Protein AF-A0A2R4WEL2-F1 (afdb_monomer_lite)

Foldseek 3Di:
DDDDDDDDPDDPVDDPDPPPFFDPVLFVLLCVLLFCLQQPQFPVVVVDPQQGDKDKGWPGWGWGDDDQKIKIWTKIKIKIWGDPPDPDTDIDIKIKIWMWIAGPVQRDGPDIDIDIDDDCVVSVCQLCPPPHVSVVSSSVSSNVVVVD

pLDDT: mean 81.65, std 15.97, range [36.28, 95.69]

Secondary structure (DSSP, 8-state):
-------------SS--SSSSS-HHHHHHHHHHHHHHHHT--SGGG--TT--EE--EEEEEEEEE-SSEEEEEEEEEEEEE--TT-SS--EEEEEEEEEEEEETTT--EEEEEEEESSTTHHHHHHHHSTT-HHHHHHHHHHHHHTT-

Radius of gyration: 21.28 Å; chains: 1; bounding box: 39×60×73 Å

Organism: NCBI:txid2051553

Structure (mmCIF, N/CA/C/O backbone):
data_AF-A0A2R4WEL2-F1
#
_entry.id   AF-A0A2R4WEL2-F1
#
loop_
_atom_site.group_PDB
_atom_site.id
_atom_site.type_symbol
_atom_site.label_atom_id
_atom_site.label_alt_id
_atom_site.label_comp_id
_atom_site.label_asym_id
_atom_site.label_entity_id
_atom_site.label_seq_id
_atom_site.pdbx_PDB_ins_code
_atom_site.Cartn_x
_atom_site.Cartn_y
_atom_site.Cartn_z
_atom_site.occupancy
_atom_site.B_iso_or_equiv
_atom_site.auth_seq_id
_atom_site.auth_comp_id
_atom_site.auth_asym_id
_atom_site.auth_atom_id
_atom_site.pdbx_PDB_model_num
ATOM 1 N N . MET A 1 1 ? 14.633 48.749 49.845 1.00 45.44 1 MET A N 1
ATOM 2 C CA . MET A 1 1 ? 14.054 48.488 48.508 1.00 45.44 1 MET A CA 1
ATOM 3 C C . MET A 1 1 ? 15.189 48.089 47.581 1.00 45.44 1 MET A C 1
ATOM 5 O O . MET A 1 1 ? 16.101 48.891 47.434 1.00 45.44 1 MET A O 1
ATOM 9 N N . ALA A 1 2 ? 15.190 46.868 47.039 1.00 38.00 2 ALA A N 1
ATOM 10 C CA . ALA A 1 2 ? 16.231 46.380 46.128 1.00 38.00 2 ALA A CA 1
ATOM 11 C C . ALA A 1 2 ? 15.754 45.152 45.319 1.00 38.00 2 ALA A C 1
ATOM 13 O O . ALA A 1 2 ? 14.892 44.419 45.795 1.00 38.00 2 ALA A O 1
ATOM 14 N N . ALA A 1 3 ? 16.414 44.929 44.175 1.00 36.28 3 ALA A N 1
ATOM 15 C CA . ALA A 1 3 ? 16.477 43.708 43.351 1.00 36.28 3 ALA A CA 1
ATOM 16 C C . ALA A 1 3 ? 15.306 43.336 42.402 1.00 36.28 3 ALA A C 1
ATOM 18 O O . ALA A 1 3 ? 14.256 42.840 42.796 1.00 36.28 3 ALA A O 1
ATOM 19 N N . ILE A 1 4 ? 15.623 43.494 41.110 1.00 49.19 4 ILE A N 1
ATOM 20 C CA . ILE A 1 4 ? 14.994 43.064 39.842 1.00 49.19 4 ILE A CA 1
ATOM 21 C C . ILE A 1 4 ? 16.221 42.822 38.916 1.00 49.19 4 ILE A C 1
ATOM 23 O O . ILE A 1 4 ? 17.131 43.654 39.019 1.00 49.19 4 ILE A O 1
ATOM 27 N N . PRO A 1 5 ? 16.357 41.763 38.072 1.00 55.78 5 PRO A N 1
ATOM 28 C CA . PRO A 1 5 ? 15.340 41.091 37.235 1.00 55.78 5 PRO A CA 1
ATOM 29 C C . PRO A 1 5 ? 15.414 39.528 37.236 1.00 55.78 5 PRO A C 1
ATOM 31 O O . PRO A 1 5 ? 16.003 38.940 38.134 1.00 55.78 5 PRO A O 1
ATOM 34 N N . LEU A 1 6 ? 14.891 38.905 36.157 1.00 42.28 6 LEU A N 1
ATOM 35 C CA . LEU A 1 6 ? 15.097 37.532 35.622 1.00 42.28 6 LEU A CA 1
ATOM 36 C C . LEU A 1 6 ? 14.225 36.399 36.199 1.00 42.28 6 LEU A C 1
ATOM 38 O O . LEU A 1 6 ? 14.031 36.308 37.399 1.00 42.28 6 LEU A O 1
ATOM 42 N N . ALA A 1 7 ? 13.765 35.396 35.448 1.00 43.41 7 ALA A N 1
ATOM 43 C CA . ALA A 1 7 ? 13.573 35.073 34.020 1.00 43.41 7 ALA A CA 1
ATOM 44 C C . ALA A 1 7 ? 13.296 33.548 33.994 1.00 43.41 7 ALA A C 1
ATOM 46 O O . ALA A 1 7 ? 13.661 32.861 34.946 1.00 43.41 7 ALA A O 1
ATOM 47 N N . GLY A 1 8 ? 12.729 32.987 32.917 1.00 43.22 8 GLY A N 1
ATOM 48 C CA . GLY A 1 8 ? 12.740 31.520 32.741 1.00 43.22 8 GLY A CA 1
ATOM 49 C C . GLY A 1 8 ? 11.428 30.827 32.372 1.00 43.22 8 GLY A C 1
ATOM 50 O O . GLY A 1 8 ? 11.289 29.640 32.651 1.00 43.22 8 GLY A O 1
ATOM 51 N N . ALA A 1 9 ? 10.493 31.497 31.692 1.00 47.28 9 ALA A N 1
ATOM 52 C CA . ALA A 1 9 ? 9.477 30.784 30.912 1.00 47.28 9 ALA A CA 1
ATOM 53 C C . ALA A 1 9 ? 10.142 30.192 29.652 1.00 47.28 9 ALA A C 1
ATOM 55 O O . ALA A 1 9 ? 10.112 30.780 28.571 1.00 47.28 9 ALA A O 1
ATOM 56 N N . LEU A 1 10 ? 10.840 29.068 29.832 1.00 44.34 10 LEU A N 1
ATOM 57 C CA . LEU A 1 10 ? 11.602 28.388 28.788 1.00 44.34 10 LEU A CA 1
ATOM 58 C C . LEU A 1 10 ? 10.684 27.860 27.679 1.00 44.34 10 LEU A C 1
ATOM 60 O O . LEU A 1 10 ? 9.712 27.147 27.923 1.00 44.34 10 LEU A O 1
ATOM 64 N N . LEU A 1 11 ? 11.053 28.186 26.442 1.00 50.19 11 LEU A N 1
ATOM 65 C CA . LEU A 1 11 ? 10.473 27.634 25.226 1.00 50.19 11 LEU A CA 1
ATOM 66 C C . LEU A 1 11 ? 10.663 26.109 25.185 1.00 50.19 11 LEU A C 1
ATOM 68 O O . LEU A 1 11 ? 11.773 25.630 24.972 1.00 50.19 11 LEU A O 1
ATOM 72 N N . LEU A 1 12 ? 9.564 25.360 25.280 1.00 48.12 12 LEU A N 1
ATOM 73 C CA . LEU A 1 12 ? 9.462 23.982 24.775 1.00 48.12 12 LEU A CA 1
ATOM 74 C C . LEU A 1 12 ? 8.403 23.878 23.664 1.00 48.12 12 LEU A C 1
ATOM 76 O O . LEU A 1 12 ? 7.692 22.888 23.515 1.00 48.12 12 LEU A O 1
ATOM 80 N N . GLY A 1 13 ? 8.334 24.923 22.835 1.00 48.12 13 GLY A N 1
ATOM 81 C CA . GLY A 1 13 ? 7.701 24.878 21.520 1.00 48.12 13 GLY A CA 1
ATOM 82 C C . GLY A 1 13 ? 8.627 24.220 20.496 1.00 48.12 13 GLY A C 1
ATOM 83 O O . GLY A 1 13 ? 9.136 24.899 19.609 1.00 48.12 13 GLY A O 1
ATOM 84 N N . SER A 1 14 ? 8.880 22.915 20.630 1.00 42.66 14 SER A N 1
ATOM 85 C CA . SER A 1 14 ? 9.805 22.183 19.751 1.00 42.66 14 SER A CA 1
ATOM 86 C C . SER A 1 14 ? 9.391 20.724 19.505 1.00 42.66 14 SER A C 1
ATOM 88 O O . SER A 1 14 ? 9.923 19.780 20.075 1.00 42.66 14 SER A O 1
ATOM 90 N N . GLY A 1 15 ? 8.485 20.533 18.541 1.00 42.09 15 GLY A N 1
ATOM 91 C CA . GLY A 1 15 ? 8.605 19.417 17.590 1.00 42.09 15 GLY A CA 1
ATOM 92 C C . GLY A 1 15 ? 8.105 18.018 17.975 1.00 42.09 15 GLY A C 1
ATOM 93 O O . GLY A 1 15 ? 8.328 17.104 17.185 1.00 42.09 15 GLY A O 1
ATOM 94 N N . VAL A 1 16 ? 7.408 17.808 19.099 1.00 48.22 16 VAL A N 1
ATOM 95 C CA . VAL A 1 16 ? 6.960 16.454 19.517 1.00 48.22 16 VAL A CA 1
ATOM 96 C C . VAL A 1 16 ? 5.433 16.334 19.645 1.00 48.22 16 VAL A C 1
ATOM 98 O O . VAL A 1 16 ? 4.895 16.152 20.730 1.00 48.22 16 VAL A O 1
ATOM 101 N N . ALA A 1 17 ? 4.713 16.426 18.519 1.00 43.75 17 ALA A N 1
ATOM 102 C CA . ALA A 1 17 ? 3.240 16.370 18.499 1.00 43.75 17 ALA A CA 1
ATOM 103 C C . ALA A 1 17 ? 2.636 15.548 17.336 1.00 43.75 17 ALA A C 1
ATOM 105 O O . ALA A 1 17 ? 1.597 15.915 16.796 1.00 43.75 17 ALA A O 1
ATOM 106 N N . ARG A 1 18 ? 3.273 14.437 16.920 1.00 48.53 18 ARG A N 1
ATOM 107 C CA . ARG A 1 18 ? 2.673 13.472 15.957 1.00 48.53 18 ARG A CA 1
ATOM 108 C C . ARG A 1 18 ? 2.780 11.989 16.345 1.00 48.53 18 ARG A C 1
ATOM 110 O O . ARG A 1 18 ? 2.294 11.142 15.608 1.00 48.53 18 ARG A O 1
ATOM 117 N N . ALA A 1 19 ? 3.373 11.661 17.496 1.00 46.34 19 ALA A N 1
ATOM 118 C CA . ALA A 1 19 ? 3.498 10.274 17.965 1.00 46.34 19 ALA A CA 1
ATOM 119 C C . ALA A 1 19 ? 2.280 9.772 18.770 1.00 46.34 19 ALA A C 1
ATOM 121 O O . ALA A 1 19 ? 2.075 8.569 18.872 1.00 46.34 19 ALA A O 1
ATOM 122 N N . ALA A 1 20 ? 1.466 10.679 19.323 1.00 51.16 20 ALA A N 1
ATOM 123 C CA . ALA A 1 20 ? 0.367 10.343 20.236 1.00 51.16 20 ALA A CA 1
ATOM 124 C C . ALA A 1 20 ? -0.950 9.925 19.547 1.00 51.16 20 ALA A C 1
ATOM 126 O O . ALA A 1 20 ? -1.900 9.569 20.235 1.00 51.16 20 ALA A O 1
ATOM 127 N N . GLU A 1 21 ? -1.036 9.989 18.213 1.00 74.44 21 GLU A N 1
ATOM 128 C CA . GLU A 1 21 ? -2.302 9.776 17.490 1.00 74.44 21 GLU A CA 1
ATOM 129 C C . GLU A 1 21 ? -2.413 8.435 16.748 1.00 74.44 21 GLU A C 1
ATOM 131 O O . GLU A 1 21 ? -3.519 8.063 16.369 1.00 74.44 21 GLU A O 1
ATOM 136 N N . CYS A 1 22 ? -1.301 7.739 16.487 1.00 88.62 22 CYS A N 1
ATOM 137 C CA . CYS A 1 22 ? -1.288 6.505 15.692 1.00 88.62 22 CYS A CA 1
ATOM 138 C C . CYS A 1 22 ? -1.066 5.282 16.592 1.00 88.62 22 CYS A C 1
ATOM 140 O O . CYS A 1 22 ? -0.049 5.217 17.289 1.00 88.62 22 CYS A O 1
ATOM 142 N N . ASP A 1 23 ? -1.942 4.278 16.514 1.00 91.00 23 ASP A N 1
ATOM 143 C CA . ASP A 1 23 ? -1.712 2.977 17.153 1.00 91.00 23 ASP A CA 1
ATOM 144 C C . ASP A 1 23 ? -0.554 2.267 16.441 1.00 91.00 23 ASP A C 1
ATOM 146 O O . ASP A 1 23 ? -0.699 1.796 15.311 1.00 91.00 23 ASP A O 1
ATOM 150 N N . GLN A 1 24 ? 0.614 2.203 17.081 1.00 91.00 24 GLN A N 1
ATOM 151 C CA . GLN A 1 24 ? 1.823 1.643 16.470 1.00 91.00 24 GLN A CA 1
ATOM 152 C C . GLN A 1 24 ? 1.727 0.130 16.230 1.00 91.00 24 GLN A C 1
ATOM 154 O O . GLN A 1 24 ? 2.300 -0.371 15.261 1.00 91.00 24 GLN A O 1
ATOM 159 N N . PHE A 1 25 ? 0.991 -0.606 17.069 1.00 89.94 25 PHE A N 1
ATOM 160 C CA . PHE A 1 25 ? 0.848 -2.054 16.928 1.00 89.94 25 PHE A CA 1
ATOM 161 C C . PHE A 1 25 ? -0.019 -2.394 15.714 1.00 89.94 25 PHE A C 1
ATOM 163 O O . PHE A 1 25 ? 0.392 -3.180 14.855 1.00 89.94 25 PHE A O 1
ATOM 170 N N . ILE A 1 26 ? -1.187 -1.759 15.600 1.00 91.38 26 ILE A N 1
ATOM 171 C CA . ILE A 1 26 ? -2.086 -1.933 14.456 1.00 91.38 26 ILE A CA 1
ATOM 172 C C . ILE A 1 26 ? -1.437 -1.383 13.180 1.00 91.38 26 ILE A C 1
ATOM 174 O O . ILE A 1 26 ? -1.448 -2.063 12.152 1.00 91.38 26 ILE A O 1
ATOM 178 N N . SER A 1 27 ? -0.799 -0.209 13.243 1.00 93.75 27 SER A N 1
ATOM 179 C CA . SER A 1 27 ? -0.098 0.385 12.093 1.00 93.75 27 SER A CA 1
ATOM 180 C C . SER A 1 27 ? 0.996 -0.536 11.550 1.00 93.75 27 SER A C 1
ATOM 182 O O . SER A 1 27 ? 1.055 -0.754 10.341 1.00 93.75 27 SER A O 1
ATOM 184 N N . GLY A 1 28 ? 1.815 -1.134 12.425 1.00 93.06 28 GLY A N 1
ATOM 185 C CA . GLY A 1 28 ? 2.839 -2.106 12.033 1.00 93.06 28 GLY A CA 1
ATOM 186 C C . GLY A 1 28 ? 2.246 -3.360 11.384 1.00 93.06 28 GLY A C 1
ATOM 187 O O . GLY A 1 28 ? 2.688 -3.773 10.312 1.00 93.06 28 GLY A O 1
ATOM 188 N N . ARG A 1 29 ? 1.176 -3.919 11.969 1.00 92.50 29 ARG A N 1
ATOM 189 C CA . ARG A 1 29 ? 0.469 -5.085 11.407 1.00 92.50 29 ARG A CA 1
ATOM 190 C C . ARG A 1 29 ? -0.111 -4.816 10.022 1.00 92.50 29 ARG A C 1
ATOM 192 O O . ARG A 1 29 ? -0.017 -5.686 9.159 1.00 92.50 29 ARG A O 1
ATOM 199 N N . ILE A 1 30 ? -0.692 -3.638 9.802 1.00 94.12 30 ILE A N 1
ATOM 200 C CA . ILE A 1 30 ? -1.201 -3.233 8.487 1.00 94.12 30 ILE A CA 1
ATOM 201 C C . ILE A 1 30 ? -0.035 -3.042 7.512 1.00 94.12 30 ILE A C 1
ATOM 203 O O . ILE A 1 30 ? -0.074 -3.599 6.415 1.00 94.12 30 ILE A O 1
ATOM 207 N N . ALA A 1 31 ? 1.022 -2.330 7.921 1.00 95.38 31 ALA A N 1
ATOM 208 C CA . ALA A 1 31 ? 2.211 -2.096 7.104 1.00 95.38 31 ALA A CA 1
ATOM 209 C C . ALA A 1 31 ? 2.817 -3.402 6.572 1.00 95.38 31 ALA A C 1
ATOM 211 O O . ALA A 1 31 ? 3.079 -3.510 5.376 1.00 95.38 31 ALA A O 1
ATOM 212 N N . ASP A 1 32 ? 2.963 -4.421 7.420 1.00 94.31 32 ASP A N 1
ATOM 213 C CA . ASP A 1 32 ? 3.521 -5.718 7.024 1.00 94.31 32 ASP A CA 1
ATOM 214 C C . ASP A 1 32 ? 2.654 -6.490 6.018 1.00 94.31 32 ASP A C 1
ATOM 216 O O . ASP A 1 32 ? 3.182 -7.300 5.258 1.00 94.31 32 ASP A O 1
ATOM 220 N N . GLN A 1 33 ? 1.338 -6.255 5.978 1.00 92.94 33 GLN A N 1
ATOM 221 C CA . GLN A 1 33 ? 0.452 -6.865 4.979 1.00 92.94 33 GLN A CA 1
ATOM 222 C C . GLN A 1 33 ? 0.442 -6.095 3.653 1.00 92.94 33 GLN A C 1
ATOM 224 O O . GLN A 1 33 ? 0.398 -6.721 2.595 1.00 92.94 33 GLN A O 1
ATOM 229 N N . ILE A 1 34 ? 0.501 -4.759 3.685 1.00 93.38 34 ILE A N 1
ATOM 230 C CA . ILE A 1 34 ? 0.382 -3.932 2.470 1.00 93.38 34 ILE A CA 1
ATOM 231 C C . ILE A 1 34 ? 1.721 -3.618 1.787 1.00 93.38 34 ILE A C 1
ATOM 233 O O . ILE A 1 34 ? 1.719 -3.262 0.608 1.00 93.38 34 ILE A O 1
ATOM 237 N N . ARG A 1 35 ? 2.859 -3.774 2.483 1.00 94.50 35 ARG A N 1
ATOM 238 C CA . ARG A 1 35 ? 4.205 -3.497 1.945 1.00 94.50 35 ARG A CA 1
ATOM 239 C C . ARG A 1 35 ? 4.481 -4.276 0.658 1.00 94.50 35 ARG A C 1
ATOM 241 O O . ARG A 1 35 ? 4.754 -3.663 -0.366 1.00 94.50 35 ARG A O 1
ATOM 248 N N . GLY A 1 36 ? 4.324 -5.602 0.688 1.00 92.88 36 GLY A N 1
ATOM 249 C CA . GLY A 1 36 ? 4.537 -6.464 -0.482 1.00 92.88 36 GLY A CA 1
ATOM 250 C C . GLY A 1 36 ? 3.689 -6.064 -1.703 1.00 92.88 36 GLY A C 1
ATOM 251 O O . GLY A 1 36 ? 4.253 -5.844 -2.769 1.00 92.88 36 GLY A O 1
ATOM 252 N N . PRO A 1 37 ? 2.357 -5.905 -1.574 1.00 92.38 37 PRO A N 1
ATOM 253 C CA . PRO A 1 37 ? 1.491 -5.398 -2.644 1.00 92.38 37 PRO A CA 1
ATOM 254 C C . PRO A 1 37 ? 1.895 -4.036 -3.237 1.00 92.38 37 PRO A C 1
ATOM 256 O O . PRO A 1 37 ? 1.757 -3.845 -4.446 1.00 92.38 37 PRO A O 1
ATOM 259 N N . ILE A 1 38 ? 2.401 -3.104 -2.421 1.00 91.25 38 ILE A N 1
ATOM 260 C CA . ILE A 1 38 ? 2.914 -1.803 -2.890 1.00 91.25 38 ILE A CA 1
ATOM 261 C C . ILE A 1 38 ? 4.226 -1.994 -3.663 1.00 91.25 38 ILE A C 1
ATOM 263 O O . ILE A 1 38 ? 4.346 -1.539 -4.800 1.00 91.25 38 ILE A O 1
ATOM 267 N N . GLU A 1 39 ? 5.189 -2.703 -3.075 1.00 92.12 39 GLU A N 1
ATOM 268 C CA . GLU A 1 39 ? 6.528 -2.923 -3.640 1.00 92.12 39 GLU A CA 1
ATOM 269 C C . GLU A 1 39 ? 6.503 -3.787 -4.915 1.00 92.12 39 GLU A C 1
ATOM 271 O O . GLU A 1 39 ? 7.332 -3.597 -5.802 1.00 92.12 39 GLU A O 1
ATOM 276 N N . ALA A 1 40 ? 5.515 -4.678 -5.049 1.00 89.56 40 ALA A N 1
ATOM 277 C CA . ALA A 1 40 ? 5.284 -5.533 -6.217 1.00 89.56 40 ALA A CA 1
ATOM 278 C C . ALA A 1 40 ? 4.348 -4.921 -7.284 1.00 89.56 40 ALA A C 1
A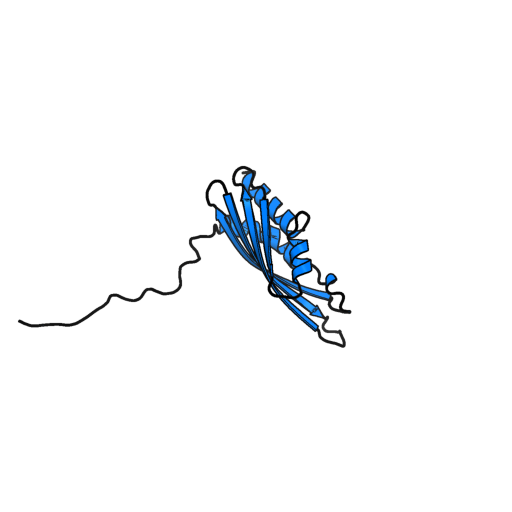TOM 280 O O . ALA A 1 40 ? 3.899 -5.630 -8.192 1.00 89.56 40 ALA A O 1
ATOM 281 N N . THR A 1 41 ? 4.007 -3.633 -7.181 1.00 85.81 41 THR A N 1
ATOM 282 C CA . THR A 1 41 ? 3.337 -2.912 -8.276 1.00 85.81 41 THR A CA 1
ATOM 283 C C . THR A 1 41 ? 4.335 -2.688 -9.421 1.00 85.81 41 THR A C 1
ATOM 285 O O . THR A 1 41 ? 5.509 -2.426 -9.179 1.00 85.81 41 THR A O 1
ATOM 288 N N . ASP A 1 42 ? 3.897 -2.847 -10.673 1.00 83.25 42 ASP A N 1
ATOM 289 C CA . ASP A 1 42 ? 4.775 -2.747 -11.844 1.00 83.25 42 ASP A CA 1
ATOM 290 C C . ASP A 1 42 ? 4.683 -1.388 -12.565 1.00 83.25 42 ASP A C 1
ATOM 292 O O . ASP A 1 42 ? 3.720 -0.631 -12.428 1.00 83.25 42 ASP A O 1
ATOM 296 N N . CYS A 1 43 ? 5.705 -1.090 -13.371 1.00 84.19 43 CYS A N 1
ATOM 297 C CA . CYS A 1 43 ? 5.816 0.147 -14.151 1.00 84.19 43 CYS A CA 1
ATOM 298 C C . CYS A 1 43 ? 5.260 0.047 -15.585 1.00 84.19 43 CYS A C 1
ATOM 300 O O . CYS A 1 43 ? 5.353 1.019 -16.339 1.00 84.19 43 CYS A O 1
ATOM 302 N N . SER A 1 44 ? 4.681 -1.094 -15.985 1.00 73.69 44 SER A N 1
ATOM 303 C CA . SER A 1 44 ? 4.348 -1.387 -17.393 1.00 73.69 44 SER A CA 1
ATOM 304 C C . SER A 1 44 ? 3.331 -0.409 -17.996 1.00 73.69 44 SER A C 1
ATOM 306 O O . SER A 1 44 ? 3.395 -0.073 -19.180 1.00 73.69 44 SER A O 1
ATOM 308 N N . TYR A 1 45 ? 2.433 0.114 -17.159 1.00 71.00 45 TYR A N 1
ATOM 309 C CA . TYR A 1 45 ? 1.382 1.064 -17.525 1.00 71.00 45 TYR A CA 1
ATOM 310 C C . TYR A 1 45 ? 1.890 2.401 -18.085 1.00 71.00 45 TYR A C 1
ATOM 312 O O . TYR A 1 45 ? 1.110 3.113 -18.719 1.00 71.00 45 TYR A O 1
ATOM 320 N N . LEU A 1 46 ? 3.156 2.770 -17.848 1.00 72.88 46 LEU A N 1
ATOM 321 C CA . LEU A 1 46 ? 3.709 4.035 -18.343 1.00 72.88 46 LEU A CA 1
ATOM 322 C C . LEU A 1 46 ? 3.826 4.060 -19.872 1.00 72.88 46 LEU A C 1
ATOM 324 O O . LEU A 1 46 ? 4.015 5.135 -20.436 1.00 72.88 46 LEU A O 1
ATOM 328 N N . GLY A 1 47 ? 3.733 2.906 -20.548 1.00 64.25 47 GLY A N 1
ATOM 329 C CA . GLY A 1 47 ? 3.693 2.800 -22.014 1.00 64.25 47 GLY A CA 1
ATOM 330 C C . GLY A 1 47 ? 4.970 3.255 -22.733 1.00 64.25 47 GLY A C 1
ATOM 331 O O . GLY A 1 47 ? 5.036 3.223 -23.959 1.00 64.25 47 GLY A O 1
ATOM 332 N N . ARG A 1 48 ? 5.995 3.677 -21.984 1.00 67.88 48 ARG A N 1
ATOM 333 C CA . ARG A 1 48 ? 7.294 4.116 -22.495 1.00 67.88 48 ARG A CA 1
ATOM 334 C C . ARG A 1 48 ? 8.231 2.914 -22.565 1.00 67.88 48 ARG A C 1
ATOM 336 O O . ARG A 1 48 ? 8.454 2.233 -21.563 1.00 67.88 48 ARG A O 1
ATOM 343 N N . ALA A 1 49 ? 8.783 2.665 -23.750 1.00 66.12 49 ALA A N 1
ATOM 344 C CA . ALA A 1 49 ? 9.682 1.544 -23.991 1.00 66.12 49 ALA A CA 1
ATOM 345 C C . ALA A 1 49 ? 10.858 1.544 -22.997 1.00 66.12 49 ALA A C 1
ATOM 347 O O . ALA A 1 49 ? 11.555 2.545 -22.836 1.00 66.12 49 ALA A O 1
ATOM 348 N N . GLY A 1 50 ? 11.071 0.407 -22.332 1.00 71.88 50 GLY A N 1
ATOM 349 C CA . GLY A 1 50 ? 12.185 0.203 -21.409 1.00 71.88 50 GLY A CA 1
ATOM 350 C C . GLY A 1 50 ? 12.015 0.771 -19.997 1.00 71.88 50 GLY A C 1
ATOM 351 O O . GLY A 1 50 ? 12.985 0.700 -19.252 1.00 71.88 50 GLY A O 1
ATOM 352 N N . VAL A 1 51 ? 10.848 1.305 -19.602 1.00 81.62 51 VAL A N 1
ATOM 353 C CA . VAL A 1 51 ? 10.569 1.709 -18.205 1.00 81.62 51 VAL A CA 1
ATOM 354 C C . VAL A 1 51 ? 10.103 0.494 -17.394 1.00 81.62 51 VAL A C 1
ATOM 356 O O . VAL A 1 51 ? 8.914 0.282 -17.170 1.00 81.62 51 VAL A O 1
ATOM 359 N N . ASP A 1 52 ? 11.064 -0.342 -17.005 1.00 81.25 52 ASP A N 1
ATOM 360 C CA . ASP A 1 52 ? 10.851 -1.677 -16.431 1.00 81.25 52 ASP A CA 1
ATOM 361 C C . ASP A 1 52 ? 11.274 -1.811 -14.955 1.00 81.25 52 ASP A C 1
ATOM 363 O O . ASP A 1 52 ? 11.033 -2.852 -14.343 1.00 81.25 52 ASP A O 1
ATOM 367 N N . LYS A 1 53 ? 11.920 -0.795 -14.365 1.00 88.19 53 LYS A N 1
ATOM 368 C CA . LYS A 1 53 ? 12.416 -0.846 -12.981 1.00 88.19 53 LYS A CA 1
ATOM 369 C C . LYS A 1 53 ? 11.487 -0.112 -12.023 1.00 88.19 53 LYS A C 1
ATOM 371 O O . LYS A 1 53 ? 11.513 1.113 -11.935 1.00 88.19 53 LYS A O 1
ATOM 376 N N . ALA A 1 54 ? 10.712 -0.888 -11.269 1.00 90.19 54 ALA A N 1
ATOM 377 C CA . ALA A 1 54 ? 9.996 -0.412 -10.094 1.00 90.19 54 ALA A CA 1
ATOM 378 C C . ALA A 1 54 ? 10.951 -0.258 -8.898 1.00 90.19 54 ALA A C 1
ATOM 380 O O . ALA A 1 54 ? 11.806 -1.106 -8.640 1.00 90.19 54 ALA A O 1
ATOM 381 N N . ASN A 1 55 ? 10.787 0.836 -8.164 1.00 92.19 55 ASN A N 1
ATOM 382 C CA . ASN A 1 55 ? 11.397 1.101 -6.862 1.00 92.19 55 ASN A CA 1
ATOM 383 C C . ASN A 1 55 ? 10.343 1.821 -6.012 1.00 92.19 55 ASN A C 1
ATOM 385 O O . ASN A 1 55 ? 10.431 3.019 -5.733 1.00 92.19 55 ASN A O 1
ATOM 389 N N . HIS A 1 56 ? 9.262 1.101 -5.729 1.00 92.44 56 HIS A N 1
ATOM 390 C CA . HIS A 1 56 ? 8.175 1.562 -4.876 1.00 92.44 56 HIS A CA 1
ATOM 391 C C . HIS A 1 56 ? 8.500 1.229 -3.420 1.00 92.44 56 HIS A C 1
ATOM 393 O O . HIS A 1 56 ? 9.195 0.249 -3.159 1.00 92.44 56 HIS A O 1
ATOM 399 N N . LYS A 1 57 ? 8.041 2.054 -2.478 1.00 94.94 57 LYS A N 1
ATOM 400 C CA . LYS A 1 57 ? 8.310 1.907 -1.046 1.00 94.94 57 LYS A CA 1
ATOM 401 C C . LYS A 1 57 ? 7.113 2.362 -0.231 1.00 94.94 57 LYS A C 1
ATOM 403 O O . LYS A 1 57 ? 6.589 3.454 -0.445 1.00 94.94 57 LYS A O 1
ATOM 408 N N . LEU A 1 58 ? 6.731 1.556 0.751 1.00 94.94 58 LEU A N 1
ATOM 409 C CA . LEU A 1 58 ? 5.852 2.003 1.825 1.00 94.94 58 LEU A CA 1
ATOM 410 C C . LEU A 1 58 ? 6.663 2.897 2.780 1.00 94.94 58 LEU A C 1
ATOM 412 O O . LEU A 1 58 ? 7.642 2.439 3.364 1.00 94.94 58 LEU A O 1
ATOM 416 N N . GLU A 1 59 ? 6.269 4.162 2.929 1.00 94.81 59 GLU A N 1
ATOM 417 C CA . GLU A 1 59 ? 6.966 5.142 3.776 1.00 94.81 59 GLU A CA 1
ATOM 418 C C . GLU A 1 59 ? 6.423 5.130 5.209 1.00 94.81 59 GLU A C 1
ATOM 420 O O . GLU A 1 59 ? 7.197 5.123 6.165 1.00 94.81 59 GLU A O 1
ATOM 425 N N . SER A 1 60 ? 5.097 5.107 5.375 1.00 95.00 60 SER A N 1
ATOM 426 C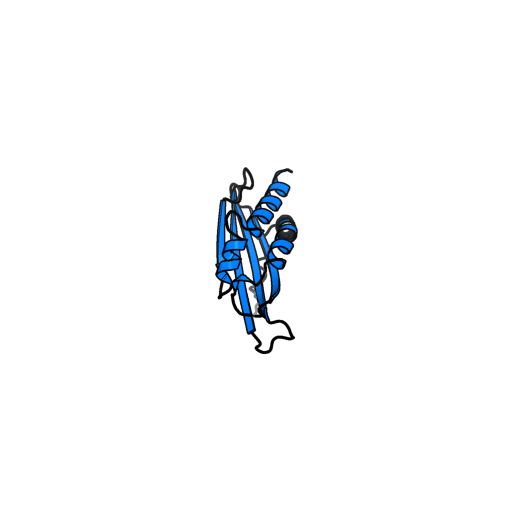 CA . SER A 1 60 ? 4.462 4.989 6.690 1.00 95.00 60 SER A CA 1
ATOM 427 C C . SER A 1 60 ? 3.025 4.477 6.613 1.00 95.00 60 SER A C 1
ATOM 429 O O . SER A 1 60 ? 2.346 4.601 5.593 1.00 95.00 60 SER A O 1
ATOM 431 N N . VAL A 1 61 ? 2.556 3.929 7.734 1.00 95.69 61 VAL A N 1
ATOM 432 C CA . VAL A 1 61 ? 1.142 3.654 8.004 1.00 95.69 61 VAL A CA 1
ATOM 433 C C . VAL A 1 61 ? 0.800 4.263 9.359 1.00 95.69 61 VAL A C 1
ATOM 435 O O . VAL A 1 61 ? 1.591 4.155 10.294 1.00 95.69 61 VAL A O 1
ATOM 438 N N . CYS A 1 62 ? -0.363 4.896 9.466 1.00 94.88 62 CYS A N 1
ATOM 439 C CA . CYS A 1 62 ? -0.924 5.400 10.714 1.00 94.88 62 CYS A CA 1
ATOM 440 C C . CYS A 1 62 ? -2.392 4.978 10.806 1.00 94.88 62 CYS A C 1
ATOM 442 O O . CYS A 1 62 ? -3.244 5.516 10.101 1.00 94.88 62 CYS A O 1
ATOM 444 N N . TYR A 1 63 ? -2.679 4.018 11.680 1.00 92.88 63 TYR A N 1
ATOM 445 C CA . TYR A 1 63 ? -4.031 3.674 12.106 1.00 92.88 63 TYR A CA 1
ATOM 446 C C . TYR A 1 63 ? -4.459 4.569 13.270 1.00 92.88 63 TYR A C 1
ATOM 448 O O . TYR A 1 63 ? -3.731 4.690 14.259 1.00 92.88 63 TYR A O 1
ATOM 456 N N . LYS A 1 64 ? -5.664 5.131 13.185 1.00 92.31 64 LYS A N 1
ATOM 457 C CA . LYS A 1 64 ? -6.331 5.865 14.265 1.00 92.31 64 LYS A CA 1
ATOM 458 C C . LYS A 1 64 ? -7.715 5.270 14.508 1.00 92.31 64 LYS A C 1
ATOM 460 O O . LYS A 1 64 ? -8.496 5.159 13.566 1.00 92.31 64 LYS A O 1
ATOM 465 N N . SER A 1 65 ? -8.047 4.946 15.756 1.00 86.38 65 SER A N 1
ATOM 466 C CA . SER A 1 65 ? -9.426 4.623 16.149 1.00 86.38 65 SER A CA 1
ATOM 467 C C . SER A 1 65 ? -10.131 5.870 16.674 1.00 86.38 65 SER A C 1
ATOM 469 O O . SER A 1 65 ? -9.542 6.635 17.435 1.00 86.38 65 SER A O 1
ATOM 471 N N . SER A 1 66 ? -11.391 6.065 16.285 1.00 78.81 66 SER A N 1
ATOM 472 C CA . SER A 1 66 ? -12.250 7.168 16.747 1.00 78.81 66 SER A CA 1
ATOM 473 C C . SER A 1 66 ? -13.596 6.682 17.304 1.00 78.81 66 SER A C 1
ATOM 475 O O . SER A 1 66 ? -14.556 7.444 17.372 1.00 78.81 66 SER A O 1
ATOM 477 N N . GLY A 1 67 ? -13.676 5.411 17.715 1.00 80.56 67 GLY A N 1
ATOM 478 C CA . GLY A 1 67 ? -14.889 4.785 18.248 1.00 80.56 67 GLY A CA 1
ATOM 479 C C . GLY A 1 67 ? -15.620 3.961 17.180 1.00 80.56 67 GLY A C 1
ATOM 480 O O . GLY A 1 67 ? -15.105 2.912 16.796 1.00 80.56 67 GLY A O 1
ATOM 481 N N . PRO A 1 68 ? -16.802 4.384 16.681 1.00 83.94 68 PRO A N 1
ATOM 482 C CA . PRO A 1 68 ? -17.564 3.624 15.679 1.00 83.94 68 PRO A CA 1
ATOM 483 C C . PRO A 1 68 ? -16.878 3.568 14.303 1.00 83.94 68 PRO A C 1
ATOM 485 O O . PRO A 1 68 ? -17.225 2.733 13.467 1.00 83.94 68 PRO A O 1
ATOM 488 N N . THR A 1 69 ? -15.906 4.446 14.063 1.00 87.88 69 THR A N 1
ATOM 489 C CA . THR A 1 69 ? -15.084 4.507 12.854 1.00 87.88 69 THR A CA 1
ATOM 490 C C . THR A 1 69 ? -13.607 4.574 13.214 1.00 87.88 69 THR A C 1
ATOM 492 O O . THR A 1 69 ? -13.223 5.078 14.273 1.00 87.88 69 THR A O 1
ATOM 495 N N . SER A 1 70 ? -12.773 4.072 12.314 1.00 91.56 70 SER A N 1
ATOM 496 C CA . SER A 1 70 ? -11.314 4.183 12.353 1.00 91.56 70 SER A CA 1
ATOM 497 C C . SER A 1 70 ? -10.810 4.682 11.001 1.00 91.56 70 SER A C 1
ATOM 499 O O . SER A 1 70 ? -11.513 4.572 9.998 1.00 91.56 70 SER A O 1
ATOM 501 N N . SER A 1 71 ? -9.601 5.230 10.958 1.00 93.88 71 SER A N 1
ATOM 502 C CA . SER A 1 71 ? -8.973 5.706 9.726 1.00 93.88 71 SER A CA 1
ATOM 503 C C . SER A 1 71 ? -7.550 5.172 9.614 1.00 93.88 71 SER A C 1
ATOM 505 O O . SER A 1 71 ? -6.844 5.049 10.617 1.00 93.88 71 SER A O 1
ATOM 507 N N . VAL A 1 72 ? -7.129 4.847 8.396 1.00 94.75 72 VAL A N 1
ATOM 508 C CA . VAL A 1 72 ? -5.770 4.405 8.076 1.00 94.75 72 VAL A CA 1
ATOM 509 C C . VAL A 1 72 ? -5.180 5.336 7.030 1.00 94.75 72 VAL A C 1
ATOM 511 O O . VAL A 1 72 ? -5.616 5.349 5.881 1.00 94.75 72 VAL A O 1
ATOM 514 N N . GLU A 1 73 ? -4.164 6.100 7.422 1.00 95.62 73 GLU A N 1
ATOM 515 C CA . GLU A 1 73 ? -3.320 6.850 6.496 1.00 95.62 73 GLU A CA 1
ATOM 516 C C . GLU A 1 73 ? -2.138 5.977 6.060 1.00 95.62 73 GLU A C 1
ATOM 518 O O . GLU A 1 73 ? -1.430 5.416 6.896 1.00 95.62 73 GLU A O 1
ATOM 523 N N . ILE A 1 74 ? -1.914 5.880 4.753 1.00 94.75 74 ILE A N 1
ATOM 524 C CA . ILE A 1 74 ? -0.818 5.153 4.113 1.00 94.75 74 ILE A CA 1
ATOM 525 C C . ILE A 1 74 ? -0.045 6.162 3.270 1.00 94.75 74 ILE A C 1
ATOM 527 O O . ILE A 1 74 ? -0.604 6.751 2.342 1.00 94.75 74 ILE A O 1
ATOM 531 N N . ASN A 1 75 ? 1.238 6.346 3.571 1.00 94.69 75 ASN A N 1
ATOM 532 C CA . ASN A 1 75 ? 2.149 7.126 2.740 1.00 94.69 75 ASN A CA 1
ATOM 533 C C . ASN A 1 75 ? 3.112 6.177 2.028 1.00 94.69 75 ASN A C 1
ATOM 535 O O . ASN A 1 75 ? 3.686 5.283 2.653 1.00 94.69 75 ASN A O 1
ATOM 539 N N . ALA A 1 76 ? 3.295 6.366 0.727 1.00 94.38 76 ALA A N 1
ATOM 540 C CA . ALA A 1 76 ? 4.180 5.552 -0.095 1.00 94.38 76 ALA A CA 1
ATOM 541 C C . ALA A 1 76 ? 4.821 6.395 -1.202 1.00 94.38 76 ALA A C 1
ATOM 543 O O . ALA A 1 76 ? 4.173 7.274 -1.772 1.00 94.38 76 ALA A O 1
ATOM 544 N N . SER A 1 77 ? 6.069 6.097 -1.552 1.00 92.88 77 SER A N 1
ATOM 545 C CA . SER A 1 77 ? 6.699 6.616 -2.765 1.00 92.88 77 SER A CA 1
ATOM 546 C C . SER A 1 77 ? 6.686 5.553 -3.851 1.00 92.88 77 SER A C 1
ATOM 548 O O . SER A 1 77 ? 7.074 4.407 -3.638 1.00 92.88 77 SER A O 1
ATOM 550 N N . PHE A 1 78 ? 6.270 5.941 -5.049 1.00 91.25 78 PHE A N 1
ATOM 551 C CA . PHE A 1 78 ? 6.344 5.108 -6.237 1.00 91.25 78 PHE A CA 1
ATOM 552 C C . PHE A 1 78 ? 7.408 5.711 -7.147 1.00 91.25 78 PHE A C 1
ATOM 554 O O . PHE A 1 78 ? 7.264 6.843 -7.587 1.00 91.25 78 PHE A O 1
ATOM 561 N N . SER A 1 79 ? 8.494 4.987 -7.420 1.00 91.12 79 SER A N 1
ATOM 562 C CA . SER A 1 79 ? 9.456 5.360 -8.463 1.00 91.12 79 SER A CA 1
ATOM 563 C C . SER A 1 79 ? 9.488 4.314 -9.574 1.00 91.12 79 SER A C 1
ATOM 565 O O . SER A 1 79 ? 9.464 3.115 -9.291 1.00 91.12 79 SER A O 1
ATOM 567 N N . CYS A 1 80 ? 9.538 4.780 -10.820 1.00 90.25 80 CYS A N 1
ATOM 568 C CA . CYS A 1 80 ? 9.690 3.978 -12.029 1.00 90.25 80 CYS A CA 1
ATOM 569 C C . CYS A 1 80 ? 10.843 4.530 -12.863 1.00 90.25 80 CYS A C 1
ATOM 571 O O . CYS A 1 80 ? 10.873 5.725 -13.165 1.00 90.25 80 CYS A O 1
ATOM 573 N N . SER A 1 81 ? 11.767 3.675 -13.289 1.00 90.94 81 SER A N 1
ATOM 574 C CA . SER A 1 81 ? 12.885 4.077 -14.141 1.00 90.94 81 SER A CA 1
ATOM 575 C C . SER A 1 81 ? 13.191 3.070 -15.243 1.00 90.94 81 SER A C 1
ATOM 577 O O . SER A 1 81 ? 12.740 1.923 -15.238 1.00 90.94 81 SER A O 1
ATOM 579 N N . THR A 1 82 ? 13.956 3.527 -16.228 1.00 90.44 82 THR A N 1
ATOM 580 C CA . THR A 1 82 ? 14.528 2.666 -17.260 1.00 90.44 82 THR A CA 1
ATOM 581 C C . THR A 1 82 ? 15.692 1.848 -16.728 1.00 90.44 82 THR A C 1
ATOM 583 O O . THR A 1 82 ? 16.512 2.379 -15.973 1.00 90.44 82 THR A O 1
ATOM 586 N N . SER A 1 83 ? 15.845 0.609 -17.198 1.00 84.50 83 SER A N 1
ATOM 587 C CA . SER A 1 83 ? 17.013 -0.215 -16.868 1.00 84.50 83 SER A CA 1
ATOM 588 C C . SER A 1 83 ? 18.376 0.486 -17.100 1.00 84.50 83 SER A C 1
ATOM 590 O O . SER A 1 83 ? 18.527 1.350 -17.979 1.00 84.50 83 SER A O 1
ATOM 592 N N . PRO A 1 84 ? 19.435 0.075 -16.370 1.00 84.38 84 PRO A N 1
ATOM 593 C CA . PRO A 1 84 ? 20.794 0.579 -16.587 1.00 84.38 84 PRO A CA 1
ATOM 594 C C . PRO A 1 84 ? 21.325 0.387 -18.017 1.00 84.38 84 PRO A C 1
ATOM 596 O O . PRO A 1 84 ? 22.160 1.177 -18.447 1.00 84.38 84 PRO A O 1
ATOM 599 N N . ALA A 1 85 ? 20.789 -0.568 -18.784 1.00 84.31 85 ALA A N 1
ATOM 600 C CA . ALA A 1 85 ? 21.164 -0.821 -20.179 1.00 84.31 85 ALA A CA 1
ATOM 601 C C . ALA A 1 85 ? 20.392 0.023 -21.221 1.00 84.31 85 ALA A C 1
ATOM 603 O O . ALA A 1 85 ? 20.776 0.043 -22.386 1.00 84.31 85 ALA A O 1
ATOM 604 N N . ALA A 1 86 ? 19.318 0.728 -20.841 1.00 83.62 86 ALA A N 1
ATOM 605 C CA . ALA A 1 86 ? 18.515 1.510 -21.787 1.00 83.62 86 ALA A CA 1
ATOM 606 C C . ALA A 1 86 ? 19.304 2.673 -22.425 1.00 83.62 86 ALA A C 1
ATOM 608 O O . ALA A 1 86 ? 19.984 3.414 -21.713 1.00 83.62 86 ALA A O 1
ATOM 609 N N . LEU A 1 87 ? 19.160 2.860 -23.744 1.00 84.31 87 LEU A N 1
ATOM 610 C CA . LEU A 1 87 ? 19.825 3.924 -24.517 1.00 84.31 87 LEU A CA 1
ATOM 611 C C . LEU A 1 87 ? 19.379 5.334 -24.101 1.00 84.31 87 LEU A C 1
ATOM 613 O O . LEU A 1 87 ? 20.197 6.241 -24.003 1.00 84.31 87 LEU A O 1
ATOM 617 N N . ILE A 1 88 ? 18.083 5.507 -23.830 1.00 83.88 88 ILE A N 1
ATOM 618 C CA . ILE A 1 88 ? 17.508 6.748 -23.305 1.00 83.88 88 ILE A CA 1
ATOM 619 C C . ILE A 1 88 ? 17.164 6.504 -21.839 1.00 83.88 88 ILE A C 1
ATOM 621 O O . ILE A 1 88 ? 16.450 5.551 -21.521 1.00 83.88 88 ILE A O 1
ATOM 625 N N . LYS A 1 89 ? 17.672 7.354 -20.942 1.00 88.25 89 LYS A N 1
ATOM 626 C CA . LYS A 1 89 ? 17.323 7.303 -19.519 1.00 88.25 89 LYS A CA 1
ATOM 627 C C . LYS A 1 89 ? 16.032 8.062 -19.261 1.00 88.25 89 LYS A C 1
ATOM 629 O O . LYS A 1 89 ? 15.898 9.219 -19.647 1.00 88.25 89 LYS A O 1
ATOM 634 N N . PHE A 1 90 ? 15.109 7.415 -18.562 1.00 86.81 90 PHE A N 1
ATOM 635 C CA . PHE A 1 90 ? 13.903 8.044 -18.043 1.00 86.81 90 PHE A CA 1
ATOM 636 C C . PHE A 1 90 ? 13.647 7.566 -16.615 1.00 86.81 90 PHE A C 1
ATOM 638 O O . PHE A 1 90 ? 13.859 6.399 -16.282 1.00 86.81 90 PHE A O 1
ATOM 645 N N . SER A 1 91 ? 13.172 8.478 -15.776 1.00 88.94 91 SER A N 1
ATOM 646 C CA . SER A 1 91 ? 12.714 8.196 -14.422 1.00 88.94 91 SER A CA 1
ATOM 647 C C . SER A 1 91 ? 11.545 9.107 -14.090 1.00 88.94 91 SER A C 1
ATOM 649 O O . SER A 1 91 ? 11.615 10.306 -14.356 1.00 88.94 91 SER A O 1
ATOM 651 N N . THR A 1 92 ? 10.517 8.556 -13.462 1.00 88.06 92 THR A N 1
ATOM 652 C CA . THR A 1 92 ? 9.410 9.304 -12.868 1.00 88.06 92 THR A CA 1
ATOM 653 C C . THR A 1 92 ? 9.202 8.821 -11.437 1.00 88.06 92 THR A C 1
ATOM 655 O O . THR A 1 92 ? 9.448 7.652 -11.125 1.00 88.06 92 THR A O 1
ATOM 658 N N . SER A 1 93 ? 8.799 9.722 -10.550 1.00 89.50 93 SER A N 1
ATOM 659 C CA . SER A 1 93 ? 8.513 9.402 -9.158 1.00 89.50 93 SER A CA 1
ATOM 660 C C . SER A 1 93 ? 7.322 10.201 -8.657 1.00 89.50 93 SER A C 1
ATOM 662 O O . SER A 1 93 ? 7.057 11.313 -9.110 1.00 89.50 93 SER A O 1
ATOM 664 N N . ASP A 1 94 ? 6.591 9.608 -7.724 1.00 89.75 94 ASP A N 1
ATOM 665 C CA . ASP A 1 94 ? 5.387 10.180 -7.147 1.00 89.75 94 ASP A CA 1
ATOM 666 C C . ASP A 1 94 ? 5.304 9.828 -5.658 1.00 89.75 94 ASP A C 1
ATOM 668 O O . ASP A 1 94 ? 5.736 8.749 -5.237 1.00 89.75 94 ASP A O 1
ATOM 672 N N . ARG A 1 95 ? 4.747 10.738 -4.858 1.00 90.69 95 ARG A N 1
ATOM 673 C CA . ARG A 1 95 ? 4.353 10.470 -3.477 1.00 90.69 95 ARG A CA 1
ATOM 674 C C . ARG A 1 95 ? 2.847 10.328 -3.395 1.00 90.69 95 ARG A C 1
ATOM 676 O O . ARG A 1 95 ? 2.084 11.146 -3.904 1.00 90.69 95 ARG A O 1
ATOM 683 N N . VAL A 1 96 ? 2.447 9.277 -2.703 1.00 92.06 96 VAL A N 1
ATOM 684 C CA . VAL A 1 96 ? 1.069 8.846 -2.545 1.00 92.06 96 VAL A CA 1
ATOM 685 C C . VAL A 1 96 ? 0.695 8.960 -1.086 1.00 92.06 96 VAL A C 1
ATOM 687 O O . VAL A 1 96 ? 1.396 8.443 -0.217 1.00 92.06 96 VAL A O 1
ATOM 690 N N . ARG A 1 97 ? -0.453 9.581 -0.840 1.00 93.88 97 ARG A N 1
ATOM 691 C CA . ARG A 1 97 ? -1.151 9.569 0.440 1.00 93.88 97 ARG A CA 1
ATOM 692 C C . ARG A 1 97 ? -2.525 8.962 0.214 1.00 93.88 97 ARG A C 1
ATOM 694 O O . ARG A 1 97 ? -3.379 9.599 -0.398 1.00 93.88 97 ARG A O 1
ATOM 701 N N . ALA A 1 98 ? -2.732 7.743 0.691 1.00 93.88 98 ALA A N 1
ATOM 702 C CA . ALA A 1 98 ? -4.044 7.112 0.717 1.00 93.88 98 ALA A CA 1
ATOM 703 C C . ALA A 1 98 ? -4.621 7.185 2.136 1.00 93.88 98 ALA A C 1
ATOM 705 O O . ALA A 1 98 ? -3.925 6.888 3.104 1.00 93.88 98 ALA A O 1
ATOM 706 N N . THR A 1 99 ? -5.887 7.567 2.262 1.00 94.44 99 THR A N 1
ATOM 707 C CA . THR A 1 99 ? -6.634 7.563 3.524 1.00 94.44 99 THR A CA 1
ATOM 708 C C . THR A 1 99 ? -7.832 6.642 3.367 1.00 94.44 99 THR A C 1
ATOM 710 O O . THR A 1 99 ? -8.683 6.876 2.509 1.00 94.44 99 THR A O 1
ATOM 713 N N . ALA A 1 100 ? -7.881 5.585 4.170 1.00 93.81 100 ALA A N 1
ATOM 714 C CA . ALA A 1 100 ? -8.958 4.609 4.178 1.00 93.81 100 ALA A CA 1
ATOM 715 C C . ALA A 1 100 ? -9.842 4.791 5.416 1.00 93.81 100 ALA A C 1
ATOM 717 O O . ALA A 1 100 ? -9.335 4.778 6.539 1.00 93.81 100 ALA A O 1
ATOM 718 N N . ASP A 1 101 ? -11.150 4.918 5.207 1.00 93.06 101 ASP A N 1
ATOM 719 C CA . ASP A 1 101 ? -12.144 5.027 6.276 1.00 93.06 101 ASP A CA 1
ATOM 720 C C . ASP A 1 101 ? -12.732 3.637 6.569 1.00 93.06 101 ASP A C 1
ATOM 722 O O . ASP A 1 101 ? -13.143 2.912 5.659 1.00 93.06 101 ASP A O 1
ATOM 726 N N . ILE A 1 102 ? -12.749 3.244 7.843 1.00 92.25 102 ILE A N 1
ATOM 727 C CA . ILE A 1 102 ? -13.041 1.881 8.307 1.00 92.25 102 ILE A CA 1
ATOM 728 C C . ILE A 1 102 ? -14.210 1.922 9.290 1.00 92.25 102 ILE A C 1
ATOM 730 O O . ILE A 1 102 ? -14.198 2.706 10.244 1.00 92.25 102 ILE A O 1
ATOM 734 N N . ARG A 1 103 ? -15.208 1.053 9.111 1.00 90.62 103 ARG A N 1
ATOM 735 C CA . ARG A 1 103 ? -16.283 0.869 10.099 1.00 90.62 103 ARG A CA 1
ATOM 736 C C . ARG A 1 103 ? -15.786 -0.026 11.237 1.00 90.62 103 ARG A C 1
ATOM 738 O O . ARG A 1 103 ? -15.319 -1.129 10.993 1.00 90.62 103 ARG A O 1
ATOM 745 N N . GLY A 1 104 ? -15.895 0.425 12.485 1.00 84.12 104 GLY A N 1
ATOM 746 C CA . GLY A 1 104 ? -15.340 -0.292 13.641 1.00 84.12 104 GLY A CA 1
ATOM 747 C C . GLY A 1 104 ? -16.069 -1.589 14.016 1.00 84.12 104 GLY A C 1
ATOM 748 O O . GLY A 1 104 ? -15.476 -2.447 14.655 1.00 84.12 104 GLY A O 1
ATOM 749 N N . SER A 1 105 ? -17.337 -1.755 13.623 1.00 84.62 105 SER A N 1
ATOM 750 C CA . SER A 1 105 ? -18.165 -2.914 14.005 1.00 84.62 105 SER A CA 1
ATOM 751 C C . SER A 1 105 ? -17.846 -4.209 13.251 1.00 84.62 105 SER A C 1
ATOM 753 O O . SER A 1 105 ? -18.135 -5.291 13.748 1.00 84.62 105 SER A O 1
ATOM 755 N N . ASP A 1 106 ? -17.316 -4.097 12.033 1.00 86.50 106 ASP A N 1
ATOM 756 C CA . ASP A 1 106 ? -17.019 -5.206 11.113 1.00 86.50 106 ASP A CA 1
ATOM 757 C C . ASP A 1 106 ? -15.628 -5.077 10.459 1.00 86.50 106 ASP A C 1
ATOM 759 O O . ASP A 1 106 ? -15.191 -5.970 9.733 1.00 86.50 106 ASP A O 1
ATOM 763 N N . CYS A 1 107 ? -14.927 -3.969 10.718 1.00 89.06 107 CYS A N 1
ATOM 764 C CA . CYS A 1 107 ? -13.642 -3.600 10.132 1.00 89.06 107 CYS A CA 1
ATOM 765 C C . CYS A 1 107 ? -13.649 -3.552 8.597 1.00 89.06 107 CYS A C 1
ATOM 767 O O . CYS A 1 107 ? -12.620 -3.749 7.941 1.00 89.06 107 CYS A O 1
ATOM 769 N N . GLN A 1 108 ? -14.809 -3.240 8.012 1.00 91.69 108 GLN A N 1
ATOM 770 C CA . GLN A 1 108 ? -14.966 -3.005 6.583 1.00 91.69 108 GLN A CA 1
ATOM 771 C C . GLN A 1 108 ? -14.309 -1.679 6.171 1.00 91.69 108 GLN A C 1
ATOM 773 O O . GLN A 1 108 ? -14.622 -0.622 6.723 1.00 91.69 108 GLN A O 1
ATOM 778 N N . VAL A 1 109 ? -13.450 -1.725 5.149 1.00 92.00 109 VAL A N 1
ATOM 779 C CA . VAL A 1 109 ? -12.943 -0.546 4.433 1.00 92.00 109 VAL A CA 1
ATOM 780 C C . VAL A 1 109 ? -14.074 0.024 3.584 1.00 92.00 109 VAL A C 1
ATOM 782 O O . VAL A 1 109 ? -14.426 -0.536 2.540 1.00 92.00 109 VAL A O 1
ATOM 785 N N . LEU A 1 110 ? -14.635 1.143 4.032 1.00 90.19 110 LEU A N 1
ATOM 786 C CA . LEU A 1 110 ? -15.746 1.830 3.380 1.00 90.19 110 LEU A CA 1
ATOM 787 C C . LEU A 1 110 ? -15.256 2.551 2.124 1.00 90.19 110 LEU A C 1
ATOM 789 O O . LEU A 1 110 ? -15.658 2.232 1.004 1.00 90.19 110 LEU A O 1
ATOM 793 N N . ASP A 1 111 ? -14.322 3.475 2.319 1.00 88.50 111 ASP A N 1
ATOM 794 C CA . ASP A 1 111 ? -13.798 4.364 1.289 1.00 88.50 111 ASP A CA 1
ATOM 795 C C . ASP A 1 111 ? -12.269 4.416 1.352 1.00 88.50 111 ASP A C 1
ATOM 797 O O . ASP A 1 111 ? -11.679 4.186 2.409 1.00 88.50 111 ASP A O 1
ATOM 801 N N . VAL A 1 112 ? -11.632 4.703 0.217 1.00 92.00 112 VAL A N 1
ATOM 802 C CA . VAL A 1 112 ? -10.178 4.863 0.092 1.00 92.00 112 VAL A CA 1
ATOM 803 C C . VAL A 1 112 ? -9.898 6.072 -0.794 1.00 92.00 112 VAL A C 1
ATOM 805 O O . VAL A 1 112 ? -9.951 5.999 -2.021 1.00 92.00 112 VAL A O 1
ATOM 808 N N . LYS A 1 113 ? -9.571 7.197 -0.161 1.00 92.06 113 LYS A N 1
ATOM 809 C CA . LYS A 1 113 ? -9.237 8.455 -0.833 1.00 92.06 113 LYS A CA 1
ATOM 810 C C . LYS A 1 113 ? -7.744 8.472 -1.132 1.00 92.06 113 LYS A C 1
ATOM 812 O O . LYS A 1 113 ? -6.936 8.448 -0.208 1.00 92.06 113 LYS A O 1
ATOM 817 N N . VAL A 1 114 ? -7.370 8.518 -2.406 1.00 91.06 114 VAL A N 1
ATOM 818 C CA . VAL A 1 114 ? -5.967 8.494 -2.847 1.00 91.06 114 VAL A CA 1
ATOM 819 C C . VAL A 1 114 ? -5.578 9.863 -3.392 1.00 91.06 114 VAL A C 1
ATOM 821 O O . VAL A 1 114 ? -6.190 10.355 -4.336 1.00 91.06 114 VAL A O 1
ATOM 824 N N . ASN A 1 115 ? -4.540 10.461 -2.815 1.00 89.69 115 ASN A N 1
ATOM 825 C CA . ASN A 1 115 ? -3.925 11.699 -3.277 1.00 89.69 115 ASN A CA 1
ATOM 826 C C . ASN A 1 115 ? -2.526 11.402 -3.829 1.00 89.69 115 ASN A C 1
ATOM 828 O O . ASN A 1 115 ? -1.738 10.703 -3.187 1.00 89.69 115 ASN A O 1
ATOM 832 N N . THR A 1 116 ? -2.223 11.928 -5.015 1.00 85.81 116 THR A N 1
ATOM 833 C CA . THR A 1 116 ? -0.992 11.649 -5.773 1.00 85.81 116 THR A CA 1
ATOM 834 C C . THR A 1 116 ? -0.450 12.938 -6.375 1.00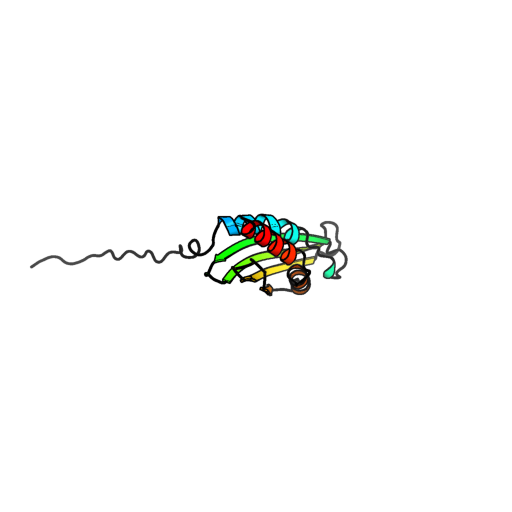 85.81 116 THR A C 1
ATOM 836 O O . THR A 1 116 ? -1.229 13.752 -6.870 1.00 85.81 116 THR A O 1
ATOM 839 N N . SER A 1 117 ? 0.865 13.119 -6.371 1.00 78.25 117 SER A N 1
ATOM 840 C CA . SER A 1 117 ? 1.538 14.342 -6.829 1.00 78.25 117 SER A CA 1
ATOM 841 C C . SER A 1 117 ? 2.017 14.329 -8.291 1.00 78.25 117 SER A C 1
ATOM 843 O O . SER A 1 117 ? 2.501 15.361 -8.754 1.00 78.25 117 SER A O 1
ATOM 845 N N . GLY A 1 118 ? 1.898 13.217 -9.030 1.00 72.38 118 GLY A N 1
ATOM 846 C CA . GLY A 1 118 ? 2.524 13.072 -10.350 1.00 72.38 118 GLY A CA 1
ATOM 847 C C . GLY A 1 118 ? 1.863 12.089 -11.330 1.00 72.38 118 GLY A C 1
ATOM 848 O O . GLY A 1 118 ? 0.709 11.674 -11.205 1.00 72.38 118 GLY A O 1
ATOM 849 N N . GLU A 1 119 ? 2.617 11.738 -12.379 1.00 71.94 119 GLU A N 1
ATOM 850 C CA . GLU A 1 119 ? 2.127 10.964 -13.536 1.00 71.94 119 GLU A CA 1
ATOM 851 C C . GLU A 1 119 ? 1.784 9.493 -13.213 1.00 71.94 119 GLU A C 1
ATOM 853 O O . GLU A 1 119 ? 1.084 8.835 -13.983 1.00 71.94 119 GLU A O 1
ATOM 858 N N . ILE A 1 120 ? 2.244 8.976 -12.068 1.00 76.00 120 ILE A N 1
ATOM 859 C CA . ILE A 1 120 ? 2.053 7.580 -11.624 1.00 76.00 120 ILE A CA 1
ATOM 860 C C . ILE A 1 120 ? 0.621 7.344 -11.095 1.00 76.00 120 ILE A C 1
ATOM 862 O O . ILE A 1 120 ? 0.141 6.206 -11.054 1.00 76.00 120 ILE A O 1
ATOM 866 N N . SER A 1 121 ? -0.097 8.429 -10.779 1.00 76.56 121 SER A N 1
ATOM 867 C CA . SER A 1 121 ? -1.493 8.491 -10.317 1.00 76.56 121 SER A CA 1
ATOM 868 C C . SER A 1 121 ? -2.412 7.354 -10.785 1.00 76.56 121 SER A C 1
ATOM 870 O O . SER A 1 121 ? -3.029 6.690 -9.956 1.00 76.56 121 SER A O 1
ATOM 872 N N . LYS A 1 122 ? -2.492 7.064 -12.092 1.00 77.44 122 LYS A N 1
ATOM 873 C CA . LYS A 1 122 ? -3.410 6.044 -12.640 1.00 77.44 122 LYS A CA 1
ATOM 874 C C . LYS A 1 122 ? -3.174 4.622 -12.121 1.00 77.44 122 LYS A C 1
ATOM 876 O O . LYS A 1 122 ? -4.151 3.891 -11.957 1.00 77.44 122 LYS A O 1
ATOM 881 N N . VAL A 1 123 ? -1.928 4.200 -11.890 1.00 77.50 123 VAL A N 1
ATOM 882 C CA . VAL A 1 123 ? -1.658 2.848 -11.360 1.00 77.50 123 VAL A CA 1
ATOM 883 C C . VAL A 1 123 ? -1.755 2.799 -9.848 1.00 77.50 123 VAL A C 1
ATOM 885 O O . VAL A 1 123 ? -2.273 1.818 -9.320 1.00 77.50 123 VAL A O 1
ATOM 888 N N . VAL A 1 124 ? -1.385 3.881 -9.164 1.00 82.81 124 VAL A N 1
ATOM 889 C CA . VAL A 1 124 ? -1.655 4.030 -7.732 1.00 82.81 124 VAL A CA 1
ATOM 890 C C . VAL A 1 124 ? -3.157 3.904 -7.472 1.00 82.81 124 VAL A C 1
ATOM 892 O O . VAL A 1 124 ? -3.572 3.075 -6.669 1.00 82.81 124 VAL A O 1
ATOM 895 N N . LEU A 1 125 ? -3.984 4.651 -8.209 1.00 84.38 125 LEU A N 1
ATOM 896 C CA . LEU A 1 125 ? -5.442 4.575 -8.110 1.00 84.38 125 LEU A CA 1
ATOM 897 C C . LEU A 1 125 ? -5.936 3.135 -8.305 1.00 84.38 125 LEU A C 1
ATOM 899 O O . LEU A 1 125 ? -6.635 2.627 -7.437 1.00 84.38 125 LEU A O 1
ATOM 903 N N . LYS A 1 126 ? -5.492 2.426 -9.354 1.00 85.06 126 LYS A N 1
ATOM 904 C CA . LYS A 1 126 ? -5.837 1.004 -9.566 1.00 85.06 126 LYS A CA 1
ATOM 905 C C . LYS A 1 126 ? -5.367 0.068 -8.445 1.00 85.06 126 LYS A C 1
ATOM 907 O O . LYS A 1 126 ? -6.031 -0.928 -8.176 1.00 85.06 126 LYS A O 1
ATOM 912 N N . ALA A 1 127 ? -4.234 0.346 -7.804 1.00 84.56 127 ALA A N 1
ATOM 913 C CA . ALA A 1 127 ? -3.710 -0.473 -6.712 1.00 84.56 127 ALA A CA 1
ATOM 914 C C . ALA A 1 127 ? -4.551 -0.346 -5.425 1.00 84.56 127 ALA A C 1
ATOM 916 O O . ALA A 1 127 ? -4.645 -1.313 -4.666 1.00 84.56 127 ALA A O 1
ATOM 917 N N . PHE A 1 128 ? -5.185 0.813 -5.215 1.00 85.19 128 PHE A N 1
ATOM 918 C CA . PHE A 1 128 ? -6.029 1.152 -4.060 1.00 85.19 128 PHE A CA 1
ATOM 919 C C . PHE A 1 128 ? -7.553 1.122 -4.342 1.00 85.19 128 PHE A C 1
ATOM 921 O O . PHE A 1 128 ? -8.347 1.295 -3.417 1.00 85.19 128 PHE A O 1
ATOM 928 N N . ASP A 1 129 ? -7.966 0.886 -5.591 1.00 86.56 129 ASP A N 1
ATOM 929 C CA . ASP A 1 129 ? -9.367 0.755 -6.025 1.00 86.56 129 ASP A CA 1
ATOM 930 C C . ASP A 1 129 ? -10.087 -0.442 -5.356 1.00 86.56 129 ASP A C 1
ATOM 932 O O . ASP A 1 129 ? -9.463 -1.269 -4.691 1.00 86.56 129 ASP A O 1
ATOM 936 N N . ALA A 1 130 ? -11.404 -0.571 -5.538 1.00 75.81 130 ALA A N 1
ATOM 937 C CA . ALA A 1 130 ? -12.258 -1.612 -4.953 1.00 75.81 130 ALA A CA 1
ATOM 938 C C . ALA A 1 130 ? -11.700 -3.045 -5.099 1.00 75.81 130 ALA A C 1
ATOM 940 O O . ALA A 1 130 ? -11.765 -3.826 -4.152 1.00 75.81 130 ALA A O 1
ATOM 941 N N . ASN A 1 131 ? -11.107 -3.362 -6.257 1.00 78.75 131 ASN A N 1
ATOM 942 C CA . ASN A 1 131 ? -10.467 -4.652 -6.560 1.00 78.75 131 ASN A CA 1
ATOM 943 C C . ASN A 1 131 ? -8.924 -4.564 -6.597 1.00 78.75 131 ASN A C 1
ATOM 945 O O . ASN A 1 131 ? -8.250 -5.444 -7.135 1.00 78.75 131 ASN A O 1
ATOM 949 N N . GLY A 1 132 ? -8.356 -3.470 -6.087 1.00 85.12 132 GLY A N 1
ATOM 950 C CA . GLY A 1 132 ? -6.925 -3.198 -6.087 1.00 85.12 132 GLY A CA 1
ATOM 951 C C . GLY A 1 132 ? -6.179 -4.026 -5.041 1.00 85.12 132 GLY A C 1
ATOM 952 O O . GLY A 1 132 ? -6.612 -4.140 -3.894 1.00 85.12 132 GLY A O 1
ATOM 953 N N . ARG A 1 133 ? -5.012 -4.571 -5.417 1.00 88.31 133 ARG A N 1
ATOM 954 C CA . ARG A 1 133 ? -4.209 -5.477 -4.567 1.00 88.31 133 ARG A CA 1
ATOM 955 C C . ARG A 1 133 ? -3.893 -4.893 -3.184 1.00 88.31 133 ARG A C 1
ATOM 957 O O . ARG A 1 133 ? -3.853 -5.638 -2.208 1.00 88.31 133 ARG A O 1
ATOM 964 N N . VAL A 1 134 ? -3.676 -3.578 -3.089 1.00 88.69 134 VAL A N 1
ATOM 965 C CA . VAL A 1 134 ? -3.366 -2.898 -1.822 1.00 88.69 134 VAL A CA 1
ATOM 966 C C . VAL A 1 134 ? -4.624 -2.743 -0.966 1.00 88.69 134 VAL A C 1
ATOM 968 O O . VAL A 1 134 ? -4.554 -2.972 0.240 1.00 88.69 134 VAL A O 1
ATOM 971 N N . ARG A 1 135 ? -5.790 -2.450 -1.565 1.00 91.38 135 ARG A N 1
ATOM 972 C CA . ARG A 1 135 ? -7.072 -2.423 -0.836 1.00 91.38 135 ARG A CA 1
ATOM 973 C C . ARG A 1 135 ? -7.457 -3.809 -0.325 1.00 91.38 135 ARG A C 1
ATOM 975 O O . ARG A 1 135 ? -7.863 -3.920 0.828 1.00 91.38 135 ARG A O 1
ATOM 982 N N . THR A 1 136 ? -7.285 -4.860 -1.129 1.00 92.44 136 THR A N 1
ATOM 983 C CA . THR A 1 136 ? -7.521 -6.247 -0.691 1.00 92.44 136 THR A CA 1
ATOM 984 C C . THR A 1 136 ? -6.618 -6.607 0.489 1.0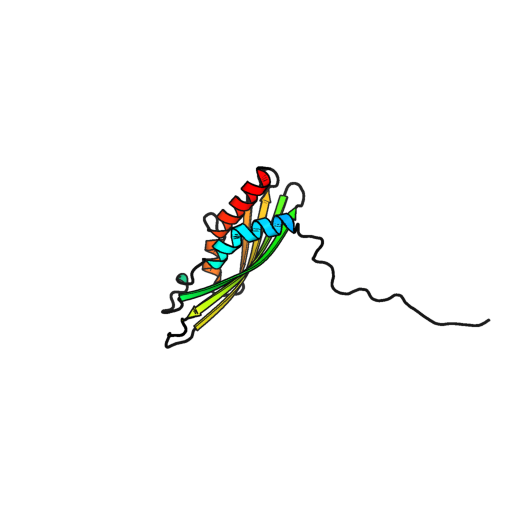0 92.44 136 THR A C 1
ATOM 986 O O . THR A 1 136 ? -7.116 -7.052 1.518 1.00 92.44 136 THR A O 1
ATOM 989 N N . ALA A 1 137 ? -5.313 -6.327 0.399 1.00 92.88 137 ALA A N 1
ATOM 990 C CA . ALA A 1 137 ? -4.376 -6.594 1.491 1.00 92.88 137 ALA A CA 1
ATOM 991 C C . ALA A 1 137 ? -4.667 -5.771 2.761 1.00 92.88 137 ALA A C 1
ATOM 993 O O . ALA A 1 137 ? -4.498 -6.278 3.870 1.00 92.88 137 ALA A O 1
ATOM 994 N N . LEU A 1 138 ? -5.140 -4.527 2.618 1.00 92.81 138 LEU A N 1
ATOM 995 C CA . LEU A 1 138 ? -5.608 -3.704 3.735 1.00 92.81 138 LEU A CA 1
ATOM 996 C C . LEU A 1 138 ? -6.855 -4.314 4.393 1.00 92.81 138 LEU A C 1
ATOM 998 O O . LEU A 1 138 ? -6.884 -4.466 5.613 1.00 92.81 138 LEU A O 1
ATOM 1002 N N . GLN A 1 139 ? -7.855 -4.713 3.602 1.00 93.50 139 GLN A N 1
ATOM 1003 C CA . GLN A 1 139 ? -9.054 -5.376 4.115 1.00 93.50 139 GLN A CA 1
ATOM 1004 C C . GLN A 1 139 ? -8.702 -6.697 4.812 1.00 93.50 139 GLN A C 1
ATOM 1006 O O . GLN A 1 139 ? -9.221 -6.969 5.889 1.00 93.50 139 GLN A O 1
ATOM 1011 N N . ASP A 1 140 ? -7.774 -7.487 4.269 1.00 92.12 140 ASP A N 1
ATOM 1012 C CA . ASP A 1 140 ? -7.302 -8.725 4.895 1.00 92.12 140 ASP A CA 1
ATOM 1013 C C . ASP A 1 140 ? -6.520 -8.484 6.191 1.00 92.12 140 ASP A C 1
ATOM 1015 O O . ASP A 1 140 ? -6.643 -9.271 7.135 1.00 92.12 140 ASP A O 1
ATOM 1019 N N . ALA A 1 141 ? -5.743 -7.402 6.279 1.00 91.69 141 ALA A N 1
ATOM 1020 C CA . ALA A 1 141 ? -5.086 -6.997 7.520 1.00 91.69 141 ALA A CA 1
ATOM 1021 C C . ALA A 1 141 ? -6.120 -6.670 8.609 1.00 91.69 141 ALA A C 1
ATOM 1023 O O . ALA A 1 141 ? -6.029 -7.184 9.724 1.00 91.69 141 ALA A O 1
ATOM 1024 N N . LEU A 1 142 ? -7.139 -5.880 8.264 1.00 91.69 142 LEU A N 1
ATOM 1025 C CA . LEU A 1 142 ? -8.228 -5.491 9.163 1.00 91.69 142 LEU A CA 1
ATOM 1026 C C . LEU A 1 142 ? -9.093 -6.696 9.570 1.00 91.69 142 LEU A C 1
ATOM 1028 O O . LEU A 1 142 ? -9.345 -6.904 10.756 1.00 91.69 142 LEU A O 1
ATOM 1032 N N . ASN A 1 143 ? -9.426 -7.578 8.624 1.00 91.44 143 ASN A N 1
ATOM 1033 C CA . ASN A 1 143 ? -10.124 -8.842 8.880 1.00 91.44 143 ASN A CA 1
ATOM 1034 C C . ASN A 1 143 ? -9.371 -9.738 9.882 1.00 91.44 143 ASN A C 1
ATOM 1036 O O . ASN A 1 143 ? -9.999 -10.453 10.660 1.00 91.44 143 ASN A O 1
ATOM 1040 N N . LYS A 1 144 ? -8.030 -9.740 9.864 1.00 88.75 144 LYS A N 1
ATOM 1041 C CA . LYS A 1 144 ? -7.197 -10.507 10.813 1.00 88.75 144 LYS A CA 1
ATOM 1042 C C . LYS A 1 144 ? -7.120 -9.860 12.195 1.00 88.75 144 LYS A C 1
ATOM 1044 O O . LYS A 1 144 ? -6.914 -10.575 13.174 1.00 88.75 144 LYS A O 1
ATOM 1049 N N . LEU A 1 145 ? -7.262 -8.538 12.274 1.00 85.19 145 LEU A N 1
ATOM 1050 C CA . LEU A 1 145 ? -7.280 -7.794 13.534 1.00 85.19 145 LEU A CA 1
ATOM 1051 C C . LEU A 1 145 ? -8.616 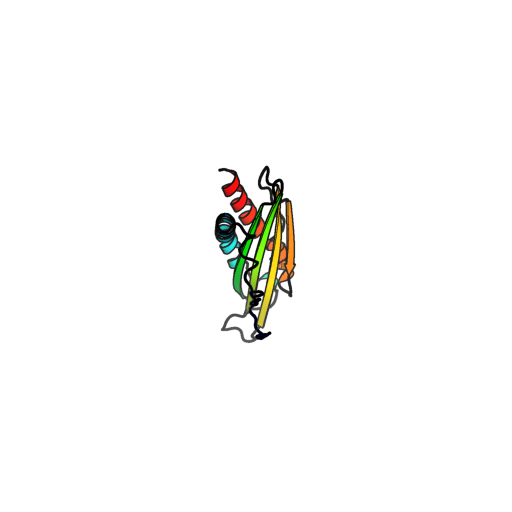-7.960 14.266 1.00 85.19 145 LEU A C 1
ATOM 1053 O O . LEU A 1 145 ? -8.603 -8.142 15.474 1.00 85.19 145 LEU A O 1
ATOM 1057 N N . CYS A 1 146 ? -9.735 -7.975 13.538 1.00 83.12 146 CYS A N 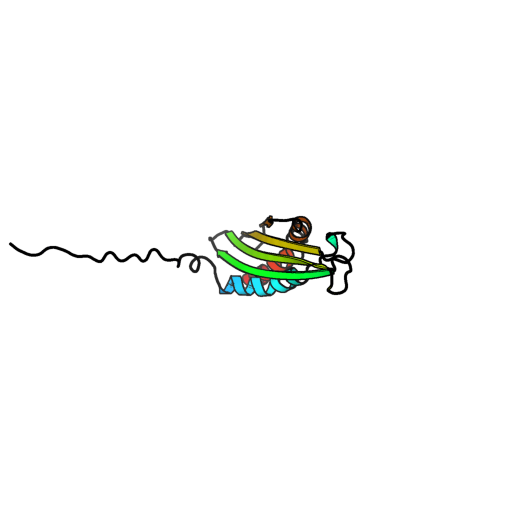1
ATOM 1058 C CA . CYS A 1 146 ? -11.085 -7.980 14.120 1.00 83.12 146 CYS A CA 1
ATOM 1059 C C . CYS A 1 146 ? -11.734 -9.373 14.229 1.00 83.12 146 CYS A C 1
ATOM 1061 O O . CYS A 1 146 ? -12.889 -9.502 14.620 1.00 83.12 146 CYS A O 1
ATOM 1063 N N . LYS A 1 147 ? -10.980 -10.432 13.906 1.00 71.75 147 LYS A N 1
ATOM 1064 C CA . LYS A 1 147 ? -11.283 -11.833 14.263 1.00 71.75 147 LYS A CA 1
ATOM 1065 C C . LYS A 1 147 ? -10.616 -12.255 15.586 1.00 71.75 147 LYS A C 1
ATOM 1067 O O . LYS A 1 147 ? -10.367 -13.443 15.794 1.00 71.75 147 LYS A O 1
ATOM 1072 N N . ARG A 1 148 ? -10.264 -11.286 16.432 1.00 52.78 148 ARG A N 1
ATOM 1073 C CA . ARG A 1 148 ? -9.692 -11.447 17.774 1.00 52.78 148 ARG A CA 1
ATOM 1074 C C . ARG A 1 148 ? -10.546 -10.691 18.779 1.00 52.78 148 ARG A C 1
ATOM 1076 O O . ARG A 1 148 ? -10.619 -11.198 19.915 1.00 52.78 148 ARG A O 1
#

InterPro domains:
  IPR060315 Y4fE [PF27501] (50-146)

Sequence (148 aa):
MAAIPLAGALLLGSGVARAAECDQFISGRIADQIRGPIEATDCSYLGRAGVDKANHKLESVCYKSSGPTSSVEINASFSCSTSPAALIKFSTSDRVRATADIRGSDCQVLDVKVNTSGEISKVVLKAFDANGRVRTALQDALNKLCKR